Protein AF-A0AAW8AIC5-F1 (afdb_monomer_lite)

Radius of gyration: 21.0 Å; chains: 1; bounding box: 41×37×49 Å

Secondary structure (DSSP, 8-state):
-GGGTT---SSS-SHHHHHHHHHGGGSPP----HHHHHHHHHHHTTSPPEEEEETTEEEEE-SSHHHHHHHHHH-TTPPP-SS-TTHHHHHHH--

Sequence (95 aa):
ADDLAGNLCRCTGYRPILDAGEQMFDLAPRRLAREPIAAALRALAADDALDYAHAGARFHAPQTLPDLALLRETYPDATLLAGSTDIGLWVNKQF

Structure (mmCIF, N/CA/C/O backbone):
data_AF-A0AAW8AIC5-F1
#
_entry.id   AF-A0AAW8AIC5-F1
#
loop_
_atom_site.group_PDB
_atom_site.id
_atom_site.type_symbol
_atom_site.label_atom_id
_atom_site.label_alt_id
_atom_site.label_comp_id
_atom_site.label_asym_id
_atom_site.label_entity_id
_atom_site.label_seq_id
_atom_site.pdbx_PDB_ins_code
_atom_site.Cartn_x
_atom_site.Cartn_y
_atom_site.Cartn_z
_at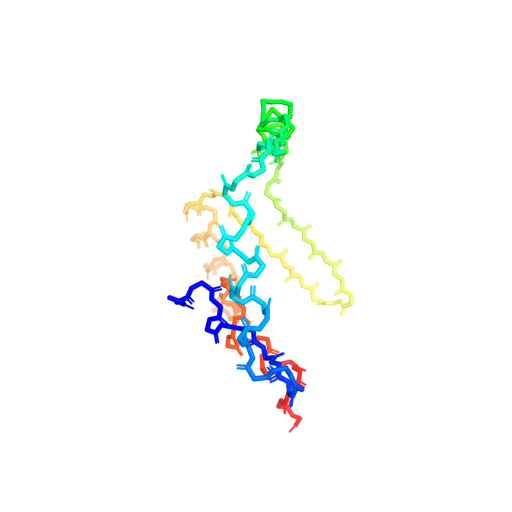om_site.occupancy
_atom_site.B_iso_or_equiv
_atom_site.auth_seq_id
_atom_site.auth_comp_id
_atom_site.auth_asym_id
_atom_site.auth_atom_id
_atom_site.pdbx_PDB_model_num
ATOM 1 N N . ALA A 1 1 ? 12.720 -16.519 -10.151 1.00 65.69 1 ALA A N 1
ATOM 2 C CA . ALA A 1 1 ? 11.388 -16.175 -10.701 1.00 65.69 1 ALA A CA 1
ATOM 3 C C . ALA A 1 1 ? 10.395 -15.795 -9.597 1.00 65.69 1 ALA A C 1
ATOM 5 O O . ALA A 1 1 ? 9.227 -15.563 -9.889 1.00 65.69 1 ALA A O 1
ATOM 6 N N . ASP A 1 2 ? 10.860 -15.693 -8.350 1.00 84.38 2 ASP A N 1
ATOM 7 C CA . ASP A 1 2 ? 10.056 -15.411 -7.159 1.00 84.38 2 ASP A CA 1
ATOM 8 C C . ASP A 1 2 ? 9.274 -14.096 -7.288 1.00 84.38 2 ASP A C 1
ATOM 10 O O . ASP A 1 2 ? 8.113 -14.034 -6.894 1.00 84.38 2 ASP A O 1
ATOM 14 N N . ASP A 1 3 ? 9.845 -13.102 -7.978 1.00 90.00 3 ASP A N 1
ATOM 15 C CA . ASP A 1 3 ? 9.204 -11.814 -8.281 1.00 90.00 3 ASP A CA 1
ATOM 16 C C . ASP A 1 3 ? 7.900 -11.935 -9.095 1.00 90.00 3 ASP A C 1
ATOM 18 O O . ASP A 1 3 ? 7.081 -11.017 -9.113 1.00 90.00 3 ASP A O 1
ATOM 22 N N . LEU A 1 4 ? 7.673 -13.069 -9.770 1.00 94.06 4 LEU A N 1
ATOM 23 C CA . LEU A 1 4 ? 6.457 -13.333 -10.542 1.00 94.06 4 LEU A CA 1
ATOM 24 C C . LEU A 1 4 ? 5.465 -14.262 -9.836 1.00 94.06 4 LEU A C 1
ATOM 26 O O . LEU A 1 4 ? 4.369 -14.450 -10.360 1.00 94.06 4 LEU A O 1
ATOM 30 N N . ALA A 1 5 ? 5.784 -14.804 -8.658 1.00 93.69 5 ALA A N 1
ATOM 31 C CA . ALA A 1 5 ? 4.945 -15.799 -7.982 1.00 93.69 5 ALA A CA 1
ATOM 32 C C . ALA A 1 5 ? 3.525 -15.291 -7.650 1.00 93.69 5 ALA A C 1
ATOM 34 O O . ALA A 1 5 ? 2.583 -16.079 -7.603 1.00 93.69 5 ALA A O 1
ATOM 35 N N . GLY A 1 6 ? 3.355 -13.975 -7.470 1.00 94.75 6 GLY A N 1
ATOM 36 C CA . GLY A 1 6 ? 2.054 -13.329 -7.250 1.00 94.75 6 GLY A CA 1
ATOM 37 C C . GLY A 1 6 ? 1.258 -12.995 -8.521 1.00 94.75 6 GLY A C 1
ATOM 38 O O . GLY A 1 6 ? 0.166 -12.441 -8.419 1.00 94.75 6 GLY A O 1
ATOM 39 N N . ASN A 1 7 ? 1.777 -13.292 -9.717 1.00 96.69 7 ASN A N 1
ATOM 40 C CA . ASN A 1 7 ? 1.147 -12.946 -10.993 1.00 96.69 7 ASN A CA 1
ATOM 41 C C . ASN A 1 7 ? 0.559 -14.193 -11.655 1.00 96.69 7 ASN A C 1
ATOM 43 O O . ASN A 1 7 ? 1.260 -15.185 -11.834 1.00 96.69 7 ASN A O 1
ATOM 47 N N . LEU A 1 8 ? -0.701 -14.131 -12.093 1.00 96.94 8 LEU A N 1
ATOM 48 C CA . LEU A 1 8 ? -1.368 -15.225 -12.803 1.00 96.94 8 LEU A CA 1
ATOM 49 C C . LEU A 1 8 ? -1.404 -14.966 -14.314 1.00 96.94 8 LEU A C 1
ATOM 51 O O . LEU A 1 8 ? -1.916 -13.946 -14.767 1.00 96.94 8 LEU A O 1
ATOM 55 N N . CYS A 1 9 ? -0.921 -15.924 -15.105 1.00 96.44 9 CYS A N 1
ATOM 56 C CA . CYS A 1 9 ? -1.065 -15.935 -16.555 1.00 96.44 9 CYS A CA 1
ATOM 57 C C . CYS A 1 9 ? -1.640 -17.275 -17.015 1.00 96.44 9 CYS A C 1
ATOM 59 O O . CYS A 1 9 ? -1.064 -18.333 -16.773 1.00 96.44 9 CYS A O 1
ATOM 61 N N . ARG A 1 10 ? -2.779 -17.232 -17.712 1.00 98.25 10 ARG A N 1
ATOM 62 C CA . ARG A 1 10 ? -3.468 -18.440 -18.185 1.00 98.25 10 ARG A CA 1
ATOM 63 C C . ARG A 1 10 ? -3.060 -18.879 -19.596 1.00 98.25 10 ARG A C 1
ATOM 65 O O . ARG A 1 10 ? -3.363 -20.005 -19.971 1.00 98.25 10 ARG A O 1
ATOM 72 N N . CYS A 1 11 ? -2.395 -18.014 -20.366 1.00 98.31 11 CYS A N 1
ATOM 73 C CA . CYS A 1 11 ? -2.236 -18.204 -21.812 1.00 98.31 11 CYS A CA 1
ATOM 74 C C . CYS A 1 11 ? -0.797 -18.502 -22.251 1.00 98.31 11 CYS A C 1
ATOM 76 O O . CYS A 1 11 ? -0.580 -19.395 -23.059 1.00 98.31 11 CYS A O 1
ATOM 78 N N . THR A 1 12 ? 0.191 -17.750 -21.761 1.00 96.75 12 THR A N 1
ATOM 79 C CA . THR A 1 12 ? 1.534 -17.723 -22.374 1.00 96.75 12 THR A CA 1
ATOM 80 C C . THR A 1 12 ? 2.468 -18.829 -21.892 1.00 96.75 12 THR A C 1
ATOM 82 O O . THR A 1 12 ? 3.568 -18.972 -22.421 1.00 96.75 12 THR A O 1
ATOM 85 N N . GLY A 1 13 ? 2.086 -19.558 -20.840 1.00 95.50 13 GLY A N 1
ATOM 86 C CA . GLY A 1 13 ? 2.997 -20.465 -20.140 1.00 95.50 13 GLY A CA 1
ATOM 87 C C . GLY A 1 13 ? 4.212 -19.753 -19.529 1.00 95.50 13 GLY A C 1
ATOM 88 O O . GLY A 1 13 ? 5.223 -20.398 -19.278 1.00 95.50 13 GLY A O 1
ATOM 89 N N . TYR A 1 14 ? 4.136 -18.430 -19.325 1.00 96.75 14 TYR A N 1
ATOM 90 C CA . TYR A 1 14 ? 5.173 -17.530 -18.794 1.00 96.75 14 TYR A CA 1
ATOM 91 C C . TYR A 1 14 ? 6.469 -17.396 -19.599 1.00 96.75 14 TYR A C 1
ATOM 93 O O . TYR A 1 14 ? 7.123 -16.364 -19.464 1.00 96.75 14 TYR A O 1
ATOM 101 N N . ARG A 1 15 ? 6.832 -18.354 -20.462 1.00 96.38 15 ARG A N 1
ATOM 102 C CA . ARG A 1 15 ? 8.094 -18.321 -21.218 1.00 96.38 15 ARG A CA 1
ATOM 103 C C . ARG A 1 15 ? 8.361 -16.983 -21.930 1.00 96.38 15 ARG A C 1
ATOM 105 O O . ARG A 1 15 ? 9.388 -16.386 -21.629 1.00 96.38 15 ARG A O 1
ATOM 112 N N . PRO A 1 16 ? 7.448 -16.438 -22.758 1.00 97.50 16 PRO A N 1
ATOM 113 C CA . PRO A 1 16 ? 7.715 -15.168 -23.435 1.00 97.50 16 PRO A CA 1
ATOM 114 C C . PRO A 1 16 ? 7.764 -13.955 -22.487 1.00 97.50 16 PRO A C 1
ATOM 116 O O . PRO A 1 16 ? 8.367 -12.947 -22.833 1.00 97.50 16 PRO A O 1
ATOM 119 N N . ILE A 1 17 ? 7.154 -14.024 -21.295 1.00 96.94 17 ILE A N 1
ATOM 120 C CA . ILE A 1 17 ? 7.237 -12.953 -20.282 1.00 96.94 17 ILE A CA 1
ATOM 121 C C . ILE A 1 17 ? 8.627 -12.958 -19.639 1.00 96.94 17 ILE A C 1
ATOM 123 O O . ILE A 1 17 ? 9.224 -11.901 -19.454 1.00 96.94 17 ILE A O 1
ATOM 127 N N . LEU A 1 18 ? 9.139 -14.150 -19.321 1.00 95.75 18 LEU A N 1
ATOM 128 C CA . LEU A 1 18 ? 10.486 -14.326 -18.787 1.00 95.75 18 LEU A CA 1
ATOM 129 C C . LEU A 1 18 ? 11.541 -13.906 -19.812 1.00 95.75 18 LEU A C 1
ATOM 131 O O . LEU A 1 18 ? 12.394 -13.094 -19.474 1.00 95.75 18 LEU A O 1
ATOM 135 N N . ASP A 1 19 ? 11.422 -14.366 -21.064 1.00 96.81 19 ASP A N 1
ATOM 136 C CA . ASP A 1 19 ? 12.346 -13.991 -22.142 1.00 96.81 19 ASP A CA 1
ATOM 137 C C . ASP A 1 19 ? 12.385 -12.458 -22.329 1.00 96.81 19 ASP A C 1
ATOM 139 O O . ASP A 1 19 ? 13.455 -11.871 -22.469 1.00 96.81 19 ASP A O 1
ATOM 143 N N . ALA A 1 20 ? 11.230 -11.780 -22.266 1.00 95.50 20 ALA A N 1
ATOM 144 C CA . ALA A 1 20 ? 11.167 -10.318 -22.330 1.00 95.50 20 ALA A CA 1
ATOM 145 C C . ALA A 1 20 ? 11.806 -9.636 -21.104 1.00 95.50 20 ALA A C 1
ATOM 147 O O . ALA A 1 20 ? 12.477 -8.614 -21.245 1.00 95.50 20 ALA A O 1
ATOM 148 N N . GLY A 1 21 ? 11.610 -10.191 -19.904 1.00 93.69 21 GLY A N 1
ATOM 149 C CA . GLY A 1 21 ? 12.233 -9.698 -18.674 1.00 93.69 21 GLY A CA 1
ATOM 150 C C . GLY A 1 21 ? 13.758 -9.830 -18.685 1.00 93.69 21 GLY A C 1
ATOM 151 O O . GLY A 1 21 ? 14.447 -8.931 -18.211 1.00 93.69 21 GLY A O 1
ATOM 152 N N . GLU A 1 22 ? 14.285 -10.906 -19.271 1.00 94.25 22 GLU A N 1
ATOM 153 C CA . GLU A 1 22 ? 15.724 -11.101 -19.481 1.00 94.25 22 GLU A CA 1
ATOM 154 C C . GLU A 1 22 ? 16.275 -10.100 -20.510 1.00 94.25 22 GLU A C 1
ATOM 156 O O . GLU A 1 22 ? 17.240 -9.394 -20.224 1.00 94.25 22 GLU A O 1
ATOM 161 N N . GLN A 1 23 ? 15.609 -9.950 -21.661 1.00 96.50 23 GLN A N 1
ATOM 162 C CA . GLN A 1 23 ? 16.004 -8.998 -22.713 1.00 96.50 23 GLN A CA 1
ATOM 163 C C . GLN A 1 23 ? 15.961 -7.533 -22.261 1.00 96.50 23 GLN A C 1
ATOM 165 O O . GLN A 1 23 ? 16.692 -6.695 -22.787 1.00 96.50 23 GLN A O 1
ATOM 170 N N . MET A 1 24 ? 15.121 -7.192 -21.279 1.00 94.94 24 MET A N 1
ATOM 171 C CA . MET A 1 24 ? 15.044 -5.836 -20.729 1.00 94.94 24 MET A CA 1
ATOM 172 C C . MET A 1 24 ? 16.410 -5.329 -20.237 1.00 94.94 24 MET A C 1
ATOM 174 O O . MET A 1 24 ? 16.664 -4.125 -20.302 1.00 94.94 24 MET A O 1
ATOM 178 N N . PHE A 1 25 ? 17.290 -6.218 -19.762 1.00 93.81 25 PHE A N 1
ATOM 179 C CA . PHE A 1 25 ? 18.612 -5.839 -19.256 1.00 93.81 25 PHE A CA 1
ATOM 180 C C . PHE A 1 25 ? 19.593 -5.396 -20.350 1.00 93.81 25 PHE A C 1
ATOM 182 O O . PHE A 1 25 ? 20.553 -4.694 -20.035 1.00 93.81 25 PHE A O 1
ATOM 189 N N . ASP A 1 26 ? 19.321 -5.719 -21.616 1.00 96.44 26 ASP A N 1
ATOM 190 C CA . ASP A 1 26 ? 20.110 -5.254 -22.763 1.00 96.44 26 ASP A CA 1
ATOM 191 C C . ASP A 1 26 ? 19.721 -3.829 -23.205 1.00 96.44 26 ASP A C 1
ATOM 193 O O . ASP A 1 26 ? 20.399 -3.204 -24.024 1.00 96.44 26 ASP A O 1
ATOM 197 N N . LEU A 1 27 ? 18.618 -3.289 -22.674 1.00 95.00 27 LEU A N 1
ATOM 198 C CA . LEU A 1 27 ? 18.093 -1.972 -23.026 1.00 95.00 27 LEU A CA 1
ATOM 199 C C . LEU A 1 27 ? 18.598 -0.878 -22.077 1.00 95.00 27 LEU A C 1
ATOM 201 O O . LEU A 1 27 ? 18.900 -1.103 -20.905 1.00 95.00 27 LEU A O 1
ATOM 205 N N . ALA A 1 28 ? 18.619 0.365 -22.569 1.00 95.31 28 ALA A N 1
ATOM 206 C CA . ALA A 1 28 ? 18.946 1.523 -21.742 1.00 95.31 28 ALA A CA 1
ATOM 207 C C . ALA A 1 28 ? 17.958 1.647 -20.557 1.00 95.31 28 ALA A C 1
ATOM 209 O O . ALA A 1 28 ? 16.747 1.768 -20.788 1.00 95.31 28 ALA A O 1
ATOM 210 N N . PRO A 1 29 ? 18.434 1.683 -19.295 1.00 92.62 29 PRO A N 1
ATOM 211 C CA . PRO A 1 29 ? 17.550 1.737 -18.138 1.00 92.62 29 PRO A CA 1
ATOM 212 C C . PRO A 1 29 ? 16.664 2.984 -18.143 1.00 92.62 29 PRO A C 1
ATOM 214 O O . PRO A 1 29 ? 17.148 4.115 -18.218 1.00 92.62 29 PRO A O 1
ATOM 217 N N . ARG A 1 30 ? 15.354 2.795 -17.974 1.00 91.81 30 ARG A N 1
ATOM 218 C CA . ARG A 1 30 ? 14.406 3.893 -17.744 1.00 91.81 30 ARG A CA 1
ATOM 219 C C . ARG A 1 30 ? 14.215 4.056 -16.242 1.00 91.81 30 ARG A C 1
ATOM 221 O O . ARG A 1 30 ? 13.532 3.266 -15.600 1.00 91.81 30 ARG A O 1
ATOM 228 N N . ARG A 1 31 ? 14.877 5.057 -15.663 1.00 91.19 31 ARG A N 1
ATOM 229 C CA . ARG A 1 31 ? 14.806 5.353 -14.226 1.00 91.19 31 ARG A CA 1
ATOM 230 C C . ARG A 1 31 ? 13.779 6.451 -13.968 1.00 91.19 31 ARG A C 1
ATOM 232 O O . ARG A 1 31 ? 13.708 7.425 -14.711 1.00 91.19 31 ARG A O 1
ATOM 239 N N . LEU A 1 32 ? 13.016 6.302 -12.890 1.00 94.38 32 LEU A N 1
ATOM 240 C CA . LEU A 1 32 ? 12.215 7.396 -12.346 1.00 94.38 32 LEU A CA 1
ATOM 241 C C . LEU A 1 32 ? 13.148 8.449 -11.732 1.00 94.38 32 LEU A C 1
ATOM 243 O O . LEU A 1 32 ? 14.175 8.093 -11.152 1.00 94.38 32 LEU A O 1
ATOM 247 N N . ALA A 1 33 ? 12.772 9.727 -11.813 1.00 95.25 33 ALA A N 1
ATOM 248 C CA . ALA A 1 33 ? 13.435 10.792 -11.065 1.00 95.25 33 ALA A CA 1
ATOM 249 C C . ALA A 1 33 ? 13.078 10.640 -9.576 1.00 95.25 33 ALA A C 1
ATOM 251 O O . ALA A 1 33 ? 12.020 11.085 -9.128 1.00 95.25 33 ALA A O 1
ATOM 252 N N . ARG A 1 34 ? 13.925 9.932 -8.820 1.00 95.88 34 ARG A N 1
ATOM 253 C CA . ARG A 1 34 ? 13.607 9.485 -7.454 1.00 95.88 34 ARG A CA 1
ATOM 254 C C . ARG A 1 34 ? 13.565 10.641 -6.466 1.00 95.88 34 ARG A C 1
ATOM 256 O O . ARG A 1 34 ? 12.785 10.602 -5.526 1.00 95.88 34 ARG A O 1
ATOM 263 N N . GLU A 1 35 ? 14.383 11.656 -6.673 1.00 97.44 35 GLU A N 1
ATOM 264 C CA . GLU A 1 35 ? 14.615 12.750 -5.742 1.00 97.44 35 GLU A CA 1
ATOM 265 C C . GLU A 1 35 ? 13.373 13.641 -5.602 1.00 97.44 35 GLU A C 1
ATOM 267 O O . GLU A 1 35 ? 12.933 13.826 -4.464 1.00 97.44 35 GLU A O 1
ATOM 272 N N . PRO A 1 36 ? 12.728 14.105 -6.695 1.00 97.44 36 PRO A N 1
ATOM 273 C CA . PRO A 1 36 ? 11.433 14.778 -6.610 1.00 97.44 36 PRO A CA 1
ATOM 274 C C . PRO A 1 36 ? 10.349 13.925 -5.941 1.00 97.44 36 PRO A C 1
ATOM 276 O O . PRO A 1 36 ? 9.611 14.429 -5.099 1.00 97.44 36 PRO A O 1
ATOM 279 N N . ILE A 1 37 ? 10.280 12.626 -6.262 1.00 97.31 37 ILE A N 1
ATOM 280 C CA . ILE A 1 37 ? 9.294 11.706 -5.671 1.00 97.31 37 ILE A CA 1
ATOM 281 C C . ILE A 1 37 ? 9.526 11.575 -4.162 1.00 97.31 37 ILE A C 1
ATOM 283 O O . ILE A 1 37 ? 8.602 11.719 -3.368 1.00 97.31 37 ILE A O 1
ATOM 287 N N . ALA A 1 38 ? 10.769 11.345 -3.747 1.00 97.25 38 ALA A N 1
ATOM 288 C CA . ALA A 1 38 ? 11.125 11.214 -2.343 1.00 97.25 38 ALA A CA 1
ATOM 289 C C . ALA A 1 38 ? 10.908 12.526 -1.573 1.00 97.25 38 ALA A C 1
ATOM 291 O O . ALA A 1 38 ? 10.528 12.489 -0.406 1.00 97.25 38 ALA A O 1
ATOM 292 N N . ALA A 1 39 ? 11.135 13.681 -2.207 1.00 97.62 39 ALA A N 1
ATOM 293 C CA . ALA A 1 39 ? 10.835 14.980 -1.615 1.00 97.62 39 ALA A CA 1
ATOM 294 C C . ALA A 1 39 ? 9.328 15.165 -1.394 1.00 97.62 39 ALA A C 1
ATOM 296 O O . ALA A 1 39 ? 8.930 15.552 -0.299 1.00 97.62 39 ALA A O 1
ATOM 297 N N . ALA A 1 40 ? 8.502 14.813 -2.383 1.00 97.00 40 ALA A N 1
ATOM 298 C CA . ALA A 1 40 ? 7.048 14.853 -2.251 1.00 97.00 40 ALA A CA 1
ATOM 299 C C . ALA A 1 40 ? 6.546 13.923 -1.132 1.00 97.00 40 ALA A C 1
ATOM 301 O O . ALA A 1 40 ? 5.735 14.333 -0.309 1.00 97.00 40 ALA A O 1
ATOM 302 N N . LEU A 1 41 ? 7.082 12.701 -1.038 1.00 96.31 41 LEU A N 1
ATOM 303 C CA . LEU A 1 41 ? 6.720 11.758 0.026 1.00 96.31 41 LEU A CA 1
ATOM 304 C C . LEU A 1 41 ? 7.122 12.254 1.421 1.00 96.31 41 LEU A C 1
ATOM 306 O O . LEU A 1 41 ? 6.360 12.082 2.365 1.00 96.31 41 LEU A O 1
ATOM 310 N N . ARG A 1 42 ? 8.292 12.892 1.566 1.00 96.31 42 ARG A N 1
ATOM 311 C CA . ARG A 1 42 ? 8.697 13.506 2.842 1.00 96.31 42 ARG A CA 1
ATOM 312 C C . ARG A 1 42 ? 7.796 14.669 3.243 1.00 96.31 42 ARG A C 1
ATOM 314 O O . ARG A 1 42 ? 7.576 14.847 4.431 1.00 96.31 42 ARG A O 1
ATO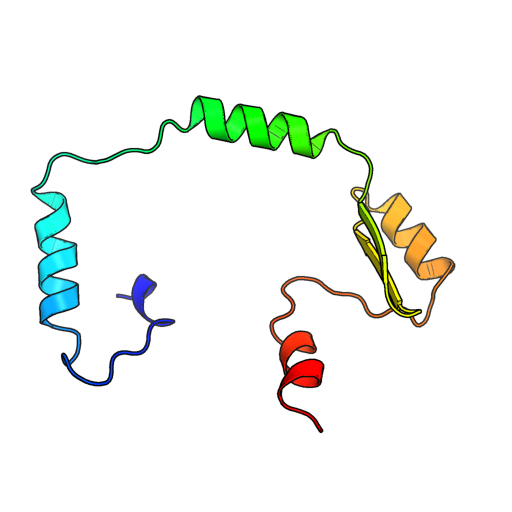M 321 N N . ALA A 1 43 ? 7.303 15.442 2.275 1.00 96.50 43 ALA A N 1
ATOM 322 C CA . ALA A 1 43 ? 6.350 16.511 2.551 1.00 96.50 43 ALA A CA 1
ATOM 323 C C . ALA A 1 43 ? 5.028 15.942 3.089 1.00 96.50 43 ALA A C 1
ATOM 325 O O . ALA A 1 43 ? 4.573 16.390 4.130 1.00 96.50 43 ALA A O 1
ATOM 326 N N . LEU A 1 44 ? 4.484 14.897 2.453 1.00 93.75 44 LEU A N 1
ATOM 327 C CA . LEU A 1 44 ? 3.264 14.215 2.917 1.00 93.75 44 LEU A CA 1
ATOM 328 C C . LEU A 1 44 ? 3.436 13.548 4.288 1.00 93.75 44 LEU A C 1
ATOM 330 O O . LEU A 1 44 ? 2.504 13.485 5.077 1.00 93.75 44 LEU A O 1
ATOM 334 N N . ALA A 1 45 ? 4.633 13.044 4.593 1.00 91.94 45 ALA A N 1
ATOM 335 C CA . ALA A 1 45 ? 4.914 12.431 5.889 1.00 91.94 45 ALA A CA 1
ATOM 336 C C . ALA A 1 45 ? 4.911 13.433 7.061 1.00 91.94 45 ALA A C 1
ATOM 338 O O . ALA A 1 45 ? 4.961 12.997 8.207 1.00 91.94 45 ALA A O 1
ATOM 339 N N . ALA A 1 46 ? 4.900 14.742 6.784 1.00 91.62 46 ALA A N 1
ATOM 340 C 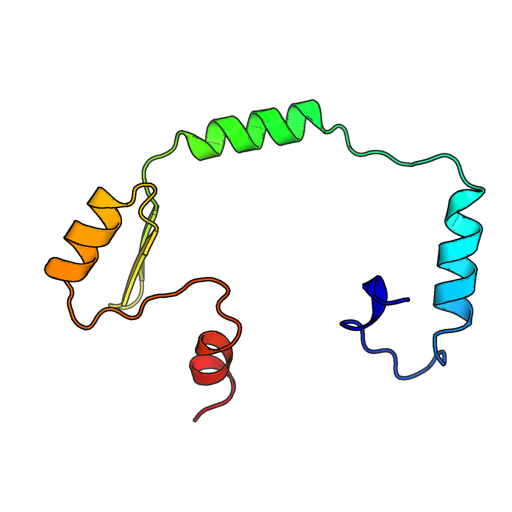CA . ALA A 1 46 ? 4.782 15.789 7.795 1.00 91.62 46 ALA A CA 1
ATOM 341 C C . ALA A 1 46 ? 3.325 16.193 8.082 1.00 91.62 46 ALA A C 1
ATOM 343 O O . ALA A 1 46 ? 3.104 16.996 8.988 1.00 91.62 46 ALA A O 1
ATOM 344 N N . ASP A 1 47 ? 2.358 15.669 7.322 1.00 93.75 47 ASP A N 1
ATOM 345 C CA . ASP A 1 47 ? 0.939 15.885 7.590 1.00 93.75 47 ASP A CA 1
ATOM 346 C C . ASP A 1 47 ? 0.526 15.177 8.889 1.00 93.75 47 ASP A C 1
ATOM 348 O O . ASP A 1 47 ? 1.129 14.176 9.297 1.00 93.75 47 ASP A O 1
ATOM 352 N N . ASP A 1 48 ? -0.535 15.683 9.519 1.00 94.38 48 ASP A N 1
ATOM 353 C CA . ASP A 1 48 ? -1.117 15.070 10.710 1.00 94.38 48 ASP A CA 1
ATOM 354 C C . ASP A 1 48 ? -1.528 13.609 10.455 1.00 94.38 48 ASP A C 1
ATOM 356 O O . ASP A 1 48 ? -1.817 13.187 9.329 1.00 94.38 48 ASP A O 1
ATOM 360 N N . ALA A 1 49 ? -1.588 12.824 11.533 1.00 94.75 49 ALA A N 1
ATOM 361 C CA . ALA A 1 49 ? -2.083 11.454 11.479 1.00 94.75 49 ALA A CA 1
ATOM 362 C C . ALA A 1 49 ? -3.470 11.395 10.814 1.00 94.75 49 ALA A C 1
ATOM 364 O O . ALA A 1 49 ? -4.366 12.181 11.131 1.00 94.75 49 ALA A O 1
ATOM 365 N N . LEU A 1 50 ? -3.661 10.437 9.902 1.00 95.56 50 LEU A N 1
ATOM 366 C CA . LEU A 1 50 ? -4.914 10.320 9.163 1.00 95.56 50 LEU A CA 1
ATOM 367 C C . LEU A 1 50 ? -6.047 9.912 10.109 1.00 95.56 50 LEU A C 1
ATOM 369 O O . LEU A 1 50 ? -6.013 8.845 10.725 1.00 95.56 50 LEU A O 1
ATOM 373 N N . ASP A 1 51 ? -7.080 10.743 10.151 1.00 96.25 51 ASP A N 1
ATOM 374 C CA . ASP A 1 51 ? -8.347 10.467 10.810 1.00 96.25 51 ASP A CA 1
ATOM 375 C C . ASP A 1 51 ? -9.474 10.632 9.790 1.00 96.25 51 ASP A C 1
ATOM 377 O O . ASP A 1 51 ? -9.750 11.730 9.302 1.00 96.25 51 ASP A O 1
ATOM 381 N N . TYR A 1 52 ? -10.087 9.514 9.416 1.00 96.94 52 TYR A N 1
ATOM 382 C CA . TYR A 1 52 ? -11.057 9.456 8.335 1.00 96.94 52 TYR A CA 1
ATOM 383 C C . TYR A 1 52 ? -12.373 8.860 8.821 1.00 96.94 52 TYR A C 1
ATOM 385 O O . TYR A 1 52 ? -12.412 7.725 9.291 1.00 96.94 52 TYR A O 1
ATOM 393 N N . ALA A 1 53 ? -13.470 9.600 8.665 1.00 97.38 53 ALA A N 1
ATOM 394 C CA . ALA A 1 53 ? -14.814 9.138 8.991 1.00 97.38 53 ALA A CA 1
ATOM 395 C C . ALA A 1 53 ? -15.679 9.048 7.730 1.00 97.38 53 ALA A C 1
ATOM 397 O O . ALA A 1 53 ? -15.768 9.997 6.949 1.00 97.38 53 ALA A O 1
ATOM 398 N N . HIS A 1 54 ? -16.352 7.914 7.547 1.00 96.12 54 HIS A N 1
ATOM 399 C CA . HIS A 1 54 ? -17.258 7.689 6.427 1.00 96.12 54 HIS A CA 1
ATOM 400 C C . HIS A 1 54 ? -18.353 6.687 6.794 1.00 96.12 54 HIS A C 1
ATOM 402 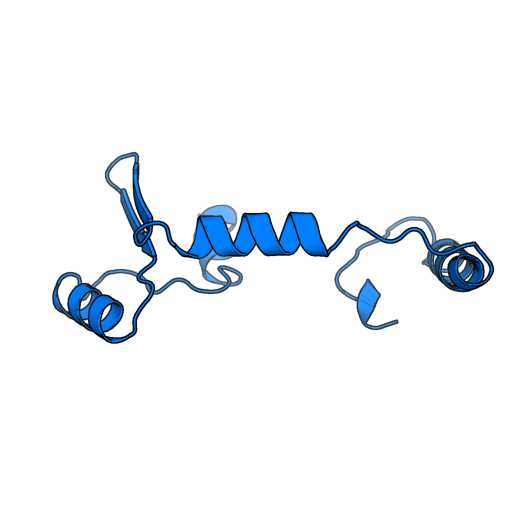O O . HIS A 1 54 ? -18.071 5.646 7.378 1.00 96.12 54 HIS A O 1
ATOM 408 N N . ALA A 1 55 ? -19.603 6.987 6.423 1.00 94.88 55 ALA A N 1
ATOM 409 C CA . ALA A 1 55 ? -20.758 6.096 6.597 1.00 94.88 55 ALA A CA 1
ATOM 410 C C . ALA A 1 55 ? -20.906 5.497 8.017 1.00 94.88 55 ALA A C 1
ATOM 412 O O . ALA A 1 55 ? -21.286 4.341 8.178 1.00 94.88 55 ALA A O 1
ATOM 413 N N . GLY A 1 56 ? -20.593 6.279 9.055 1.00 93.12 56 GLY A N 1
ATOM 414 C CA . GLY A 1 56 ? -20.663 5.836 10.454 1.00 93.12 56 GLY A CA 1
ATOM 415 C C . GLY A 1 56 ? -19.481 4.978 10.923 1.00 93.12 56 GLY A C 1
ATOM 416 O O . GLY A 1 56 ? -19.417 4.648 12.103 1.00 93.12 56 GLY A O 1
ATOM 417 N N . ALA A 1 57 ? -18.528 4.664 10.043 1.00 93.19 57 ALA A N 1
ATOM 418 C CA . ALA A 1 57 ? -17.251 4.053 10.388 1.00 93.19 57 ALA A CA 1
ATOM 419 C C . ALA A 1 57 ? -16.143 5.113 10.486 1.00 93.19 57 ALA A C 1
ATOM 421 O O . ALA A 1 57 ? -16.225 6.185 9.876 1.00 93.19 57 ALA A O 1
ATOM 422 N N . ARG A 1 58 ? -15.087 4.799 11.241 1.00 96.81 58 ARG A N 1
ATOM 423 C CA . ARG A 1 58 ? -13.913 5.660 11.412 1.00 96.81 58 ARG A CA 1
ATOM 424 C C . ARG A 1 58 ? -12.630 4.846 11.291 1.00 96.81 58 ARG A C 1
ATOM 426 O O . ARG A 1 58 ? -12.558 3.726 11.789 1.00 96.81 58 ARG A O 1
ATOM 433 N N . PHE A 1 59 ? -11.637 5.415 10.624 1.00 96.81 59 PHE A N 1
ATOM 434 C CA . PHE A 1 59 ? -10.310 4.852 10.431 1.00 96.81 59 PHE A CA 1
ATOM 435 C C . PHE A 1 59 ? -9.272 5.827 10.980 1.00 96.81 59 PHE A C 1
ATOM 437 O O . PHE A 1 59 ? -9.217 6.981 10.558 1.00 96.81 59 PHE A O 1
ATOM 444 N N . HIS A 1 60 ? -8.450 5.341 11.907 1.00 97.69 60 HIS A N 1
ATOM 445 C CA . HIS A 1 60 ? -7.336 6.084 12.480 1.00 97.69 60 HIS A CA 1
ATOM 446 C C . HIS A 1 60 ? -6.020 5.449 12.024 1.00 97.69 60 HIS A C 1
ATOM 448 O O . HIS A 1 60 ? -5.825 4.249 12.219 1.00 97.69 60 HIS A O 1
ATOM 454 N N . ALA A 1 61 ? -5.107 6.248 11.470 1.00 96.75 61 ALA A N 1
ATOM 455 C CA . ALA A 1 61 ? -3.734 5.839 11.178 1.00 96.75 61 ALA A CA 1
ATOM 456 C C . ALA A 1 61 ? -2.749 6.655 12.035 1.00 96.75 61 ALA A C 1
ATOM 458 O O . ALA A 1 61 ? -2.192 7.648 11.556 1.00 96.75 61 ALA A O 1
ATOM 459 N N . PRO A 1 62 ? -2.552 6.278 13.315 1.00 96.69 62 PRO A N 1
ATOM 460 C CA . PRO A 1 62 ? -1.596 6.951 14.187 1.00 96.69 62 PRO A CA 1
ATOM 461 C C . PRO A 1 62 ? -0.170 6.804 13.648 1.00 96.69 62 PRO A C 1
ATOM 463 O O . PRO A 1 62 ? 0.207 5.757 13.121 1.00 96.69 62 PRO A O 1
ATOM 466 N N . GLN A 1 63 ? 0.635 7.850 13.819 1.00 95.50 63 GLN A N 1
ATOM 467 C CA . GLN A 1 63 ? 2.030 7.878 13.364 1.00 95.50 63 GLN A CA 1
ATOM 468 C C . GLN A 1 63 ? 3.024 7.502 14.472 1.00 95.50 63 GLN A C 1
ATOM 470 O O . GLN A 1 63 ? 4.200 7.263 14.194 1.00 95.50 63 GLN A O 1
ATOM 475 N N . THR A 1 64 ? 2.569 7.426 15.727 1.00 96.25 64 THR A N 1
ATOM 476 C CA . THR A 1 64 ? 3.412 7.094 16.878 1.00 96.25 64 THR A CA 1
ATOM 477 C C . THR A 1 64 ? 2.816 5.957 17.707 1.00 96.25 64 THR A C 1
ATOM 479 O O . THR A 1 64 ? 1.605 5.731 17.733 1.00 96.25 64 THR A O 1
ATOM 482 N N . LEU A 1 65 ? 3.686 5.221 18.405 1.00 97.69 65 LEU A N 1
ATOM 483 C CA . LEU A 1 65 ? 3.261 4.150 19.304 1.00 97.69 65 LEU A CA 1
ATOM 484 C C . LEU A 1 65 ? 2.418 4.664 20.492 1.00 97.69 65 LEU A C 1
ATOM 486 O O . LEU A 1 65 ? 1.423 4.010 20.804 1.00 97.69 65 LEU A O 1
ATOM 490 N N . PRO A 1 66 ? 2.744 5.808 21.133 1.00 98.44 66 PRO A N 1
ATOM 491 C CA . PRO A 1 66 ? 1.875 6.397 22.152 1.00 98.44 66 PRO A CA 1
ATOM 492 C C . PRO A 1 66 ? 0.463 6.715 21.648 1.00 98.44 66 PRO A C 1
ATOM 494 O O . PRO A 1 66 ? -0.503 6.374 22.327 1.00 98.44 66 PRO A O 1
ATOM 497 N N . ASP A 1 67 ? 0.324 7.286 20.448 1.00 97.56 67 ASP A N 1
ATOM 498 C CA . ASP A 1 67 ? -0.999 7.604 19.889 1.00 97.56 67 ASP A CA 1
ATOM 499 C C . ASP A 1 67 ? -1.801 6.332 19.598 1.00 97.56 67 ASP A C 1
ATOM 501 O O . ASP A 1 67 ? -2.999 6.261 19.874 1.00 97.56 67 ASP A O 1
ATOM 505 N N . LEU A 1 68 ? -1.134 5.288 19.091 1.00 97.94 68 LEU A N 1
ATOM 506 C CA . LEU A 1 68 ? -1.753 3.978 18.906 1.00 97.94 68 LEU A CA 1
ATOM 507 C C . LEU A 1 68 ? -2.227 3.381 20.238 1.00 97.94 68 LEU A C 1
ATOM 509 O O . LEU A 1 68 ? -3.333 2.845 20.301 1.00 97.94 68 LEU A O 1
ATOM 513 N N . ALA A 1 69 ? -1.412 3.464 21.292 1.00 98.19 69 ALA A N 1
ATOM 514 C CA . ALA A 1 69 ? -1.777 2.965 22.615 1.00 98.19 69 ALA A CA 1
ATOM 515 C C . ALA A 1 69 ? -3.006 3.703 23.168 1.00 98.19 69 ALA A C 1
ATOM 517 O O . ALA A 1 69 ? -3.962 3.057 23.595 1.00 98.19 69 ALA A O 1
ATOM 518 N N . LEU A 1 70 ? -3.033 5.034 23.050 1.00 98.25 70 LEU A N 1
ATOM 519 C CA . LEU A 1 70 ? -4.174 5.851 23.461 1.00 98.25 70 LEU A CA 1
ATOM 520 C C . LEU A 1 70 ? -5.456 5.472 22.704 1.00 98.25 70 LEU A C 1
ATOM 522 O O . LEU A 1 70 ? -6.519 5.319 23.309 1.00 98.25 70 LEU A O 1
ATOM 526 N N . LEU A 1 71 ? -5.369 5.274 21.385 1.00 98.06 71 LEU A N 1
ATOM 527 C CA . LEU A 1 71 ? -6.505 4.823 20.576 1.00 98.06 71 LEU A CA 1
ATOM 528 C C . LEU A 1 71 ? -6.969 3.421 20.983 1.00 98.06 71 LEU A C 1
ATOM 530 O O . LEU A 1 71 ? -8.172 3.170 21.025 1.00 98.06 71 LEU A O 1
ATOM 534 N N . ARG A 1 72 ? -6.041 2.517 21.318 1.00 98.12 72 ARG A N 1
ATOM 535 C CA . ARG A 1 72 ? -6.356 1.146 21.743 1.00 98.12 72 ARG A CA 1
ATOM 536 C C . ARG A 1 72 ? -7.033 1.086 23.112 1.00 98.12 72 ARG A C 1
ATOM 538 O O . ARG A 1 72 ? -7.839 0.181 23.329 1.00 98.12 72 ARG A O 1
ATOM 545 N N . GLU A 1 73 ? -6.704 2.013 24.009 1.00 98.31 73 GLU A N 1
ATOM 546 C CA . GLU A 1 73 ? -7.382 2.194 25.298 1.00 98.31 73 GLU A CA 1
ATOM 547 C C . GLU A 1 73 ? -8.764 2.832 25.121 1.00 98.31 73 GLU A C 1
ATOM 549 O O . GLU A 1 73 ? -9.735 2.378 25.722 1.00 98.31 73 GLU A O 1
ATOM 554 N N . THR A 1 74 ? -8.865 3.849 24.261 1.00 98.12 74 THR A N 1
ATOM 555 C CA . THR A 1 74 ? -10.118 4.579 24.012 1.00 98.12 74 THR A CA 1
ATOM 556 C C . THR A 1 74 ? -11.150 3.718 23.278 1.00 98.12 74 THR A C 1
ATOM 558 O O . THR A 1 74 ? -12.336 3.760 23.600 1.00 98.12 74 THR A O 1
ATOM 561 N N . TYR A 1 75 ? -10.707 2.920 22.304 1.00 97.44 75 TYR A N 1
ATOM 562 C CA . TYR A 1 75 ? -11.555 2.067 21.472 1.00 97.44 75 TYR A CA 1
ATOM 563 C C . TYR A 1 75 ? -11.101 0.607 21.577 1.00 97.44 75 TYR A C 1
ATOM 565 O O . TYR A 1 75 ? -10.456 0.081 20.664 1.00 97.44 75 TYR A O 1
ATOM 573 N N . PRO A 1 76 ? -11.419 -0.081 22.688 1.00 97.38 76 PRO A N 1
ATOM 574 C CA . PRO A 1 76 ? -10.859 -1.396 22.954 1.00 97.38 76 PRO A CA 1
ATOM 575 C C . PRO A 1 76 ? -11.312 -2.489 21.976 1.00 97.38 76 PRO A C 1
ATOM 577 O O . PRO A 1 76 ? -10.610 -3.494 21.833 1.00 97.38 76 PRO A O 1
ATOM 580 N N . ASP A 1 77 ? -12.435 -2.269 21.294 1.00 96.50 77 ASP A N 1
ATOM 581 C CA . ASP A 1 77 ? -13.013 -3.178 20.300 1.00 96.50 77 ASP A CA 1
ATOM 582 C C . ASP A 1 77 ? -12.644 -2.799 18.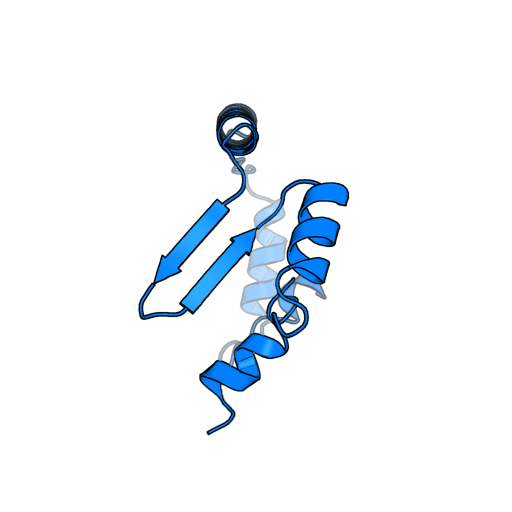854 1.00 96.50 77 ASP A C 1
ATOM 584 O O . ASP A 1 77 ? -13.049 -3.475 17.906 1.00 96.50 77 ASP A O 1
ATOM 588 N N . ALA A 1 78 ? -11.876 -1.719 18.653 1.00 96.38 78 ALA A N 1
ATOM 589 C CA . ALA A 1 78 ? -11.431 -1.330 17.322 1.00 96.38 78 ALA A CA 1
ATOM 590 C C . ALA A 1 78 ? -10.530 -2.415 16.712 1.00 96.38 78 ALA A C 1
ATOM 592 O O . ALA A 1 78 ? -9.607 -2.933 17.346 1.00 96.38 78 ALA A O 1
ATOM 593 N N . THR A 1 79 ? -10.785 -2.747 15.446 1.00 95.81 79 THR A N 1
ATOM 594 C CA . THR A 1 79 ? -9.986 -3.736 14.719 1.00 95.81 79 THR A CA 1
ATOM 595 C C . THR A 1 79 ? -8.639 -3.138 14.326 1.00 95.81 79 THR A C 1
ATOM 597 O O . THR A 1 79 ? -8.581 -2.145 13.603 1.00 95.81 79 THR A O 1
ATOM 600 N N . LEU A 1 80 ? -7.547 -3.765 14.768 1.00 95.94 80 LEU A N 1
ATOM 601 C CA . LEU A 1 80 ? -6.208 -3.412 14.301 1.00 95.94 80 LEU A CA 1
ATOM 602 C C . LEU A 1 80 ? -6.023 -3.886 12.858 1.00 95.94 80 LEU A C 1
ATOM 604 O O . LEU A 1 80 ? -6.160 -5.072 12.559 1.00 95.94 80 LEU A O 1
ATOM 608 N N . LEU A 1 81 ? -5.686 -2.949 11.977 1.00 94.75 81 LEU A N 1
ATOM 609 C CA . LEU A 1 81 ? -5.500 -3.183 10.551 1.00 94.75 81 LEU A CA 1
ATOM 610 C C . LEU A 1 81 ? -4.080 -2.787 10.135 1.00 94.75 81 LEU A C 1
ATOM 612 O O . LEU A 1 81 ? -3.662 -1.655 10.355 1.00 94.75 81 LEU A O 1
ATOM 616 N N . ALA A 1 82 ? -3.359 -3.718 9.506 1.00 93.69 82 ALA A N 1
ATOM 617 C CA . ALA A 1 82 ? -2.051 -3.477 8.894 1.00 93.69 82 ALA A CA 1
ATOM 618 C C . ALA A 1 82 ? -2.120 -3.707 7.373 1.00 93.69 82 ALA A C 1
ATOM 620 O O . ALA A 1 82 ? -2.766 -2.947 6.661 1.00 93.69 82 ALA A O 1
ATOM 621 N N . GLY A 1 83 ? -1.515 -4.785 6.859 1.00 93.69 83 GLY A N 1
ATOM 622 C CA . GLY A 1 83 ? -1.468 -5.080 5.419 1.00 93.69 83 GLY A CA 1
ATOM 623 C C . GLY A 1 83 ? -2.812 -5.426 4.761 1.00 93.69 83 GLY A C 1
ATOM 624 O O . GLY A 1 83 ? -2.876 -5.527 3.541 1.00 93.69 83 GLY A O 1
ATOM 625 N N . SER A 1 84 ? -3.886 -5.604 5.540 1.00 94.88 84 SER A N 1
ATOM 626 C CA . SER A 1 84 ? -5.254 -5.887 5.063 1.00 94.88 84 SER A CA 1
ATOM 627 C C . SER A 1 84 ? -5.442 -7.191 4.264 1.00 94.88 84 SER A C 1
ATOM 629 O O . SER A 1 84 ? -6.520 -7.445 3.733 1.00 94.88 84 SER A O 1
ATOM 631 N N . THR A 1 85 ? -4.439 -8.067 4.196 1.00 94.56 85 THR A N 1
ATOM 632 C CA . THR A 1 85 ? -4.516 -9.314 3.413 1.00 94.56 85 THR A CA 1
ATOM 633 C C . THR A 1 85 ? -5.516 -10.323 3.978 1.00 94.56 85 THR A C 1
ATOM 635 O O . THR A 1 85 ? -6.113 -11.062 3.202 1.00 94.56 85 THR A O 1
ATOM 638 N N . ASP A 1 86 ? -5.741 -10.318 5.296 1.00 92.94 86 ASP A N 1
ATOM 639 C CA . ASP A 1 86 ? -6.740 -11.170 5.955 1.00 92.94 86 ASP A CA 1
ATOM 640 C C . ASP A 1 86 ? -8.096 -10.462 6.064 1.00 92.94 86 ASP A C 1
ATOM 642 O O . ASP A 1 86 ? -9.105 -10.948 5.557 1.00 92.94 86 ASP A O 1
ATOM 646 N N . ILE A 1 87 ? -8.114 -9.266 6.666 1.00 92.25 87 ILE A N 1
ATOM 647 C CA . ILE A 1 87 ? -9.341 -8.484 6.909 1.00 92.25 87 ILE A CA 1
ATOM 648 C C . ILE A 1 87 ? -10.054 -8.141 5.595 1.00 92.25 87 ILE A C 1
ATOM 650 O O . ILE A 1 87 ? -11.283 -8.187 5.524 1.00 92.25 87 ILE A O 1
ATOM 654 N N . GLY A 1 88 ? -9.304 -7.862 4.524 1.00 91.69 88 GLY A N 1
ATOM 655 C CA . GLY A 1 88 ? -9.875 -7.625 3.202 1.00 91.69 88 GLY A CA 1
ATOM 656 C C . GLY A 1 88 ? -10.725 -8.796 2.697 1.00 91.69 88 GLY A C 1
ATOM 657 O O . GLY A 1 88 ? -11.726 -8.558 2.021 1.00 91.69 88 GLY A O 1
ATOM 658 N N . LEU A 1 89 ? -10.388 -10.041 3.066 1.00 94.06 89 LEU A N 1
ATOM 659 C CA . LEU A 1 89 ? -11.171 -11.229 2.712 1.00 94.06 89 LEU A CA 1
ATOM 660 C C . LEU A 1 89 ? -12.491 -11.318 3.481 1.00 94.06 89 LEU A C 1
ATOM 662 O O . LEU A 1 89 ? -13.480 -11.793 2.922 1.00 94.06 89 LEU A O 1
ATOM 666 N N . TRP A 1 90 ? -12.540 -10.839 4.727 1.00 92.06 90 TRP A N 1
ATOM 667 C CA . TRP A 1 90 ? -13.788 -10.783 5.499 1.00 92.06 90 TRP A CA 1
ATOM 668 C C . TRP A 1 90 ? -14.791 -9.860 4.817 1.00 92.06 90 TRP A C 1
ATOM 670 O O . TRP A 1 90 ? -15.946 -10.216 4.645 1.00 92.06 90 TRP A O 1
ATOM 680 N N . VAL A 1 91 ? -14.317 -8.706 4.345 1.00 88.06 91 VAL A N 1
ATOM 681 C CA . VAL A 1 91 ? -15.165 -7.714 3.675 1.00 88.06 91 VAL A CA 1
ATOM 682 C C . VAL A 1 91 ? -15.603 -8.174 2.284 1.00 88.06 91 VAL A C 1
ATOM 684 O O . VAL A 1 91 ? -16.730 -7.906 1.878 1.00 88.06 91 VAL A O 1
ATOM 687 N N . ASN A 1 92 ? -14.720 -8.824 1.515 1.00 91.44 92 ASN A N 1
ATOM 688 C CA . ASN A 1 92 ? -14.971 -9.070 0.091 1.00 91.44 92 ASN A CA 1
ATOM 689 C C . ASN A 1 92 ? -15.375 -10.514 -0.274 1.00 91.44 92 ASN A C 1
ATOM 691 O O . ASN A 1 92 ? -15.820 -10.722 -1.409 1.00 91.44 92 ASN A O 1
ATOM 695 N N . LYS A 1 93 ? -15.194 -11.503 0.618 1.00 89.75 93 LYS A N 1
ATOM 696 C CA . LYS A 1 93 ? -15.512 -12.926 0.369 1.00 89.75 93 LYS A CA 1
ATOM 697 C C . LYS A 1 93 ? -16.377 -13.589 1.437 1.00 89.75 93 LYS A C 1
ATOM 699 O O . LYS A 1 93 ? -16.983 -14.607 1.113 1.00 89.75 93 LYS A O 1
ATOM 704 N N . GLN A 1 94 ? -16.415 -13.085 2.668 1.00 73.88 94 GLN A N 1
ATOM 705 C CA . GLN A 1 94 ? -17.241 -13.675 3.722 1.00 73.88 94 GLN A CA 1
ATOM 706 C C . GLN A 1 94 ? -18.567 -12.912 3.796 1.00 73.88 94 GLN A C 1
ATOM 708 O O . GLN A 1 94 ? -18.622 -11.795 4.301 1.00 73.88 94 GLN A O 1
ATOM 713 N N . PHE A 1 95 ? -19.606 -13.513 3.213 1.00 57.72 95 PHE A N 1
ATOM 714 C CA . PHE A 1 95 ? -20.999 -13.081 3.334 1.00 57.72 95 PHE A CA 1
ATOM 715 C C . PHE A 1 95 ? -21.697 -13.887 4.426 1.00 57.72 95 PHE A C 1
ATOM 717 O O . PHE A 1 95 ? -21.421 -15.109 4.501 1.00 57.72 95 PHE A O 1
#

pLDDT: mean 94.39, std 5.83, range [57.72, 98.44]

InterPro domains:
  IPR016167 FAD-binding, type PCMH, subdomain 1 [G3DSA:3.30.43.10] (63-95)
  IPR016208 Aldehyde oxidase/xanthine dehydrogenase-like [PTHR45444] (3-91)
  IPR036884 [2Fe-2S]-binding domain 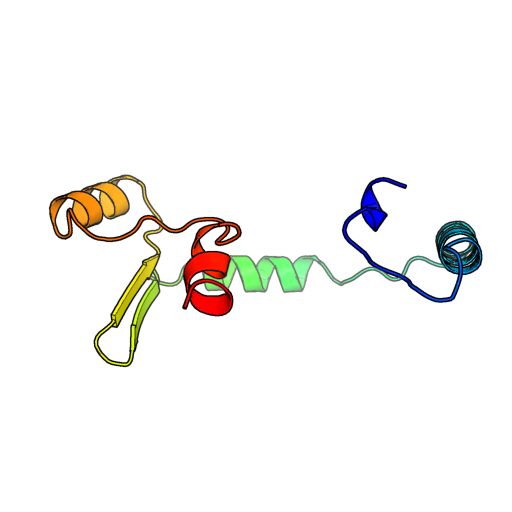superfamily [SSF47741] (3-67)

Organism: Klebsiella pneumoniae (NCBI:txid573)

Foldseek 3Di:
DVVCPPPDDDPDPCPVVVVVVVCVVVDDDDDDPVPVVVVVVVVVVPDAWDWDDDPNDIDTRHPDPVVVVVCCVVCVPDDDDDPCPVVVCCVPPND